Protein AF-A0A5C9F053-F1 (afdb_monomer)

Sequence (138 aa):
MVSTYKGTHKKNRFKDIPVEFKSQSMRLNYPGDYFFKENGIISIKSLYGRLKVPYKIGNRLKEYLNSDEWEIKSAVLAIRNNNVIFLNIVIKTEIKDTSFLNKNGLVGIDLGINFLAMITDTKESTAFYGGEKVKYLR

Solvent-accessible surface area (backbone atoms only — not comparable to full-atom values): 9035 Å² total; per-residue (Å²): 136,88,86,80,87,80,88,80,94,65,95,71,84,72,79,95,65,85,82,79,81,76,80,46,58,47,80,40,45,54,71,83,36,31,44,81,47,81,92,52,28,36,38,35,63,50,98,91,44,73,47,79,43,79,64,88,78,60,79,85,59,48,56,64,74,74,38,90,71,37,47,76,44,44,32,39,40,34,52,47,83,92,76,43,75,44,76,48,74,43,71,45,65,83,77,80,86,69,75,85,79,47,89,79,66,55,69,48,79,45,77,49,100,71,23,66,33,36,38,39,38,69,81,76,51,72,49,78,40,74,30,76,80,55,78,74,71,123

pLDDT: mean 78.81, std 16.55, range [31.91, 96.0]

Radius of gyration: 24.42 Å; Cα contacts (8 Å, |Δi|>4): 164; chains: 1; bounding box: 64×39×57 Å

Foldseek 3Di:
DDDDDDDDPDPDDDPPDDDDDDPQKDKAWPPVQWDDDPPQWIWGQDPVGTDTDHDDDDPVCVCLVPDPQKDWTMWMWGQDPPRDTDIGTDIDGDDPDDPPPPCFPDWDWDPDPQFNIWIQTPVRDIDTHGCVVVVPVD

Secondary structure (DSSP, 8-state):
----------SS------------EEEEETTTTEEEEGGGEEEEEETTEEEEEE----GGGTHHHH-TT-EEEEEEEEE-GGG-EEEEEEEE-PPP---TT-TT--EEEE--SSEEEEEEETTS-EEEEE-TTTTT--

Mean predicted aligned error: 13.64 Å

Structure (mmCIF, N/CA/C/O backbone):
data_AF-A0A5C9F053-F1
#
_entry.id   AF-A0A5C9F053-F1
#
loop_
_atom_site.group_PDB
_atom_site.id
_atom_site.type_symbol
_atom_site.label_atom_id
_atom_site.label_alt_id
_atom_site.label_comp_id
_atom_site.label_asym_id
_atom_site.label_entity_id
_atom_site.label_seq_id
_atom_site.pdbx_PDB_ins_code
_atom_site.Cartn_x
_atom_site.Cartn_y
_atom_site.Cartn_z
_atom_site.occupancy
_atom_site.B_iso_or_equiv
_atom_site.auth_seq_id
_atom_site.auth_comp_id
_atom_site.auth_asym_id
_atom_site.auth_atom_id
_atom_site.pdbx_PDB_model_num
ATOM 1 N N . MET A 1 1 ? -20.248 20.311 -0.110 1.00 34.19 1 MET A N 1
ATOM 2 C CA . MET A 1 1 ? -20.814 19.052 -0.643 1.00 34.19 1 MET A CA 1
ATOM 3 C C . MET A 1 1 ? -20.966 19.224 -2.140 1.00 34.19 1 MET A C 1
ATOM 5 O O . MET A 1 1 ? -21.646 20.155 -2.541 1.00 34.19 1 MET A O 1
ATOM 9 N N . VAL A 1 2 ? -20.296 18.407 -2.950 1.00 35.62 2 VAL A N 1
ATOM 10 C CA . VAL A 1 2 ? -20.454 18.435 -4.412 1.00 35.62 2 VAL A CA 1
ATOM 11 C C . VAL A 1 2 ? -21.317 17.234 -4.777 1.00 35.62 2 VAL A C 1
ATOM 13 O O . VAL A 1 2 ? -20.893 16.098 -4.583 1.00 35.62 2 VAL A O 1
ATOM 16 N N . SER A 1 3 ? -22.552 17.479 -5.207 1.00 31.91 3 SER A N 1
ATOM 17 C CA . SER A 1 3 ? -23.457 16.446 -5.706 1.00 31.91 3 SER A CA 1
ATOM 18 C C . SER A 1 3 ? -23.291 16.318 -7.219 1.00 31.91 3 SER A C 1
ATOM 20 O O . SER A 1 3 ? -23.298 17.304 -7.951 1.00 31.91 3 SER A O 1
ATOM 22 N N . THR A 1 4 ? -23.129 15.088 -7.699 1.00 39.53 4 THR A N 1
ATOM 23 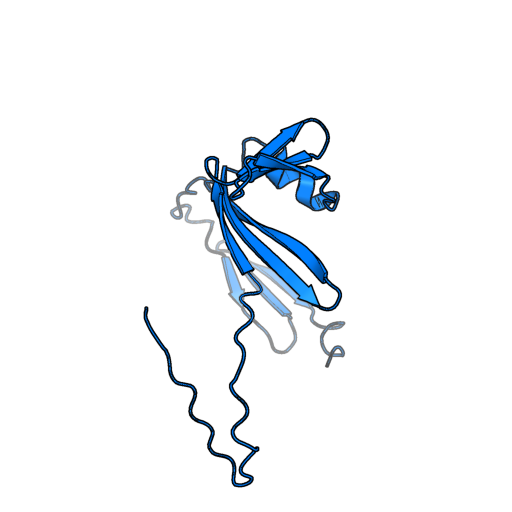C CA . THR A 1 4 ? -23.146 14.764 -9.129 1.00 39.53 4 THR A CA 1
ATOM 24 C C . THR A 1 4 ? -24.419 13.974 -9.406 1.00 39.53 4 THR A C 1
ATOM 26 O O . THR A 1 4 ? -24.687 12.971 -8.746 1.00 39.53 4 THR A O 1
ATOM 29 N N . TYR A 1 5 ? -25.234 14.446 -10.346 1.00 40.19 5 TYR A N 1
ATOM 30 C CA . TYR A 1 5 ? -26.490 13.810 -10.736 1.00 40.19 5 TYR A CA 1
ATOM 31 C C . TYR A 1 5 ? -26.226 12.628 -11.679 1.00 40.19 5 TYR A C 1
ATOM 33 O O . TYR A 1 5 ? -25.376 12.700 -12.565 1.00 40.19 5 TYR A O 1
ATOM 41 N N . LYS A 1 6 ? -26.975 11.534 -11.514 1.00 41.47 6 LYS A N 1
ATOM 42 C CA . LYS A 1 6 ? -26.999 10.411 -12.459 1.00 41.47 6 LYS A CA 1
ATOM 43 C C . LYS A 1 6 ? -28.375 10.394 -13.118 1.00 41.47 6 LYS A C 1
ATOM 45 O O . LYS A 1 6 ? -29.365 10.113 -12.453 1.00 41.47 6 LYS A O 1
ATOM 50 N N . GLY A 1 7 ? -28.446 10.749 -14.399 1.00 48.69 7 GLY A N 1
ATOM 51 C CA . GLY A 1 7 ? -29.697 10.726 -15.158 1.00 48.69 7 GLY A CA 1
ATOM 52 C C . GLY A 1 7 ? -30.150 9.292 -15.440 1.00 48.69 7 GLY A C 1
ATOM 53 O O . GLY A 1 7 ? -29.382 8.485 -15.963 1.00 48.69 7 GLY A O 1
ATOM 54 N N . THR A 1 8 ? -31.396 8.965 -15.105 1.00 50.94 8 THR A N 1
ATOM 55 C CA . THR A 1 8 ? -32.028 7.669 -15.388 1.00 50.94 8 THR A CA 1
ATOM 56 C C . THR A 1 8 ? -33.082 7.821 -16.485 1.00 50.94 8 THR A C 1
ATOM 58 O O . THR A 1 8 ? -34.244 8.101 -16.216 1.00 50.94 8 THR A O 1
ATOM 61 N N . HIS A 1 9 ? -32.709 7.574 -17.743 1.00 49.41 9 HIS A N 1
ATOM 62 C CA . HIS A 1 9 ? -33.688 7.340 -18.810 1.00 49.41 9 HIS A CA 1
ATOM 63 C C . HIS A 1 9 ? -34.119 5.864 -18.809 1.00 49.41 9 HIS A C 1
ATOM 65 O O . HIS A 1 9 ? -33.502 5.041 -19.482 1.00 49.41 9 HIS A O 1
ATOM 71 N N . LYS A 1 10 ? -35.181 5.507 -18.067 1.00 50.22 10 LYS A N 1
ATOM 72 C CA . LYS A 1 10 ? -35.922 4.240 -18.259 1.00 50.22 10 LYS A CA 1
ATOM 73 C C . LYS A 1 10 ? -37.426 4.420 -18.009 1.00 50.22 10 LYS A C 1
ATOM 75 O O . LYS A 1 10 ? -37.829 5.100 -17.076 1.00 50.22 10 LYS A O 1
ATOM 80 N N . LYS A 1 11 ? -38.244 3.774 -18.854 1.00 47.97 11 LYS A N 1
ATOM 81 C CA . LYS A 1 11 ? -39.715 3.906 -18.952 1.00 47.97 11 LYS A CA 1
ATOM 82 C C . LYS A 1 11 ? -40.532 3.281 -17.803 1.00 47.97 11 LYS A C 1
ATOM 84 O O . LYS A 1 11 ? -41.736 3.494 -17.765 1.00 47.97 11 LYS A O 1
ATOM 89 N N . ASN A 1 12 ? -39.914 2.568 -16.860 1.00 54.88 12 ASN A N 1
ATOM 90 C CA . ASN A 1 12 ? -40.613 1.984 -15.710 1.00 54.88 12 ASN A CA 1
ATOM 91 C C . ASN A 1 12 ? -40.248 2.756 -14.440 1.00 54.88 12 ASN A C 1
ATOM 93 O O . ASN A 1 12 ? -39.113 2.672 -13.970 1.00 54.88 12 ASN A O 1
ATOM 97 N N . ARG A 1 13 ? -41.208 3.525 -13.911 1.00 51.50 13 ARG A N 1
ATOM 98 C CA . ARG A 1 13 ? -41.074 4.251 -12.642 1.00 51.50 13 ARG A CA 1
ATOM 99 C C . ARG A 1 13 ? -40.922 3.233 -11.509 1.00 51.50 13 ARG A C 1
ATOM 101 O O . ARG A 1 13 ? -41.885 2.567 -11.139 1.00 51.50 13 ARG A O 1
ATOM 108 N N . PHE A 1 14 ? -39.707 3.085 -10.985 1.00 59.09 14 PHE A N 1
ATOM 109 C CA . PHE A 1 14 ? -39.512 2.471 -9.672 1.00 59.09 14 PHE A CA 1
ATOM 110 C C . PHE A 1 14 ? -40.236 3.340 -8.631 1.00 59.09 14 PHE A C 1
ATOM 112 O O . PHE A 1 14 ? -40.271 4.558 -8.787 1.00 59.09 14 PHE A O 1
ATOM 119 N N . LYS A 1 15 ? -40.836 2.723 -7.600 1.00 62.53 15 LYS A N 1
ATOM 120 C CA . LYS A 1 15 ? -41.373 3.453 -6.436 1.00 62.53 15 LYS A CA 1
ATOM 121 C C . LYS A 1 15 ? -40.306 4.425 -5.919 1.00 62.53 15 LYS A C 1
ATOM 123 O O . LYS A 1 15 ? -39.132 4.055 -5.907 1.00 62.53 15 LYS A O 1
ATOM 128 N N . ASP A 1 16 ? -40.728 5.607 -5.471 1.00 67.31 16 ASP A N 1
ATOM 129 C CA . ASP A 1 16 ? -39.871 6.635 -4.867 1.00 67.31 16 ASP A CA 1
ATOM 130 C C . ASP A 1 16 ? -39.314 6.147 -3.520 1.00 67.31 16 ASP A C 1
ATOM 132 O O . ASP A 1 16 ? -39.755 6.537 -2.441 1.00 67.31 16 ASP A O 1
ATOM 136 N N . ILE A 1 17 ? -38.375 5.208 -3.581 1.00 70.31 17 ILE A N 1
ATOM 137 C CA . ILE A 1 17 ? -37.636 4.710 -2.431 1.00 70.31 17 ILE A CA 1
ATOM 138 C C . ILE A 1 17 ? -36.383 5.585 -2.333 1.00 70.31 17 ILE A C 1
ATOM 140 O O . ILE A 1 17 ? -35.636 5.670 -3.316 1.00 70.31 17 ILE A O 1
ATOM 144 N N . PRO A 1 18 ? -36.128 6.245 -1.191 1.00 69.00 18 PRO A N 1
ATOM 145 C CA . PRO A 1 18 ? -34.907 7.013 -1.012 1.00 69.00 18 PRO A CA 1
ATOM 146 C C . PRO A 1 18 ? -33.688 6.109 -1.220 1.00 69.00 18 PRO A C 1
ATOM 148 O O . PRO A 1 18 ? -33.572 5.033 -0.633 1.00 69.00 18 PRO A O 1
ATOM 151 N N . VAL A 1 19 ? -32.775 6.543 -2.087 1.00 65.19 19 VAL A N 1
ATOM 152 C CA . VAL A 1 19 ? -31.509 5.845 -2.317 1.00 65.19 19 VAL A CA 1
ATOM 153 C C . VAL A 1 19 ? -30.605 6.099 -1.115 1.00 65.19 19 VAL A C 1
ATOM 155 O O . VAL A 1 19 ? -30.070 7.194 -0.952 1.00 65.19 19 VAL A O 1
ATOM 158 N N . GLU A 1 20 ? -30.419 5.087 -0.269 1.00 62.09 20 GLU A N 1
ATOM 159 C CA . GLU A 1 20 ? -29.431 5.145 0.805 1.00 62.09 20 GLU A CA 1
ATOM 160 C C . GLU A 1 20 ? -28.020 4.946 0.246 1.00 62.09 20 GLU A C 1
ATOM 162 O O . GLU A 1 20 ? -27.621 3.851 -0.162 1.00 62.09 20 GLU A O 1
ATOM 167 N N . PHE A 1 21 ? -27.223 6.010 0.269 1.00 58.19 21 PHE A N 1
ATOM 168 C CA . PHE A 1 21 ? -25.797 5.919 -0.008 1.00 58.19 21 PHE A CA 1
ATOM 169 C C . PHE A 1 21 ? -25.061 5.448 1.246 1.00 58.19 21 PHE A C 1
ATOM 171 O O . PHE A 1 21 ? -24.721 6.238 2.126 1.00 58.19 21 PHE A O 1
ATOM 178 N N . LYS A 1 22 ? -24.766 4.149 1.326 1.00 63.59 22 LYS A N 1
ATOM 179 C CA . LYS A 1 22 ? -23.807 3.640 2.311 1.00 63.59 22 LYS A CA 1
ATOM 180 C C . LYS A 1 22 ? -22.403 4.011 1.847 1.00 63.59 22 LYS A C 1
ATOM 182 O O . LYS A 1 22 ? -21.914 3.457 0.864 1.00 63.59 22 LYS A O 1
ATOM 187 N N . SER A 1 23 ? -21.746 4.936 2.547 1.00 66.75 23 SER A N 1
ATOM 188 C CA . SER A 1 23 ? -20.319 5.185 2.326 1.00 66.75 23 SER A CA 1
ATOM 189 C C . SER A 1 23 ? -19.535 3.959 2.786 1.00 66.75 23 SER A C 1
ATOM 191 O O . SER A 1 23 ? -19.212 3.807 3.959 1.00 66.75 23 SER A O 1
ATOM 193 N N . GLN A 1 24 ? -19.257 3.054 1.853 1.00 81.88 24 GLN A N 1
ATOM 194 C CA . GLN A 1 24 ? -18.517 1.820 2.112 1.00 81.88 24 GLN A CA 1
ATOM 195 C C . GLN A 1 24 ? -17.003 2.042 2.184 1.00 81.88 24 GLN A C 1
ATOM 197 O O . GLN A 1 24 ? -16.254 1.081 2.339 1.00 81.88 24 GLN A O 1
ATOM 202 N N . SER A 1 25 ? -16.532 3.286 2.064 1.00 89.88 25 SER A N 1
ATOM 203 C CA . SER A 1 25 ? -15.107 3.592 2.090 1.00 89.88 25 SER A CA 1
ATOM 204 C C . SER A 1 25 ? -14.764 4.858 2.859 1.00 89.88 25 SER A C 1
ATOM 206 O O . SER A 1 25 ? -15.541 5.811 2.877 1.00 89.88 25 SER A O 1
ATOM 208 N N 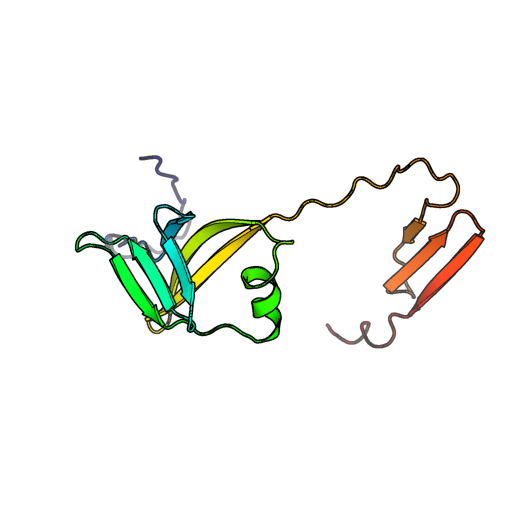. MET A 1 26 ? -13.561 4.884 3.424 1.00 91.62 26 MET A N 1
ATOM 209 C CA . MET A 1 26 ? -12.980 6.023 4.126 1.00 91.62 26 MET A CA 1
ATOM 210 C C . MET A 1 26 ? -11.520 6.201 3.702 1.00 91.62 26 MET A C 1
ATOM 212 O O . MET A 1 26 ? -10.768 5.230 3.625 1.00 91.62 26 MET A O 1
ATOM 216 N N . ARG A 1 27 ? -11.112 7.445 3.433 1.00 93.75 27 ARG A N 1
ATOM 217 C CA . ARG A 1 27 ? -9.707 7.794 3.184 1.00 93.75 27 ARG A CA 1
ATOM 218 C C . ARG A 1 27 ? -8.982 8.024 4.505 1.00 93.75 27 ARG A C 1
ATOM 220 O O . ARG A 1 27 ? -9.531 8.652 5.404 1.00 93.75 27 ARG A O 1
ATOM 227 N N . LEU A 1 28 ? -7.756 7.528 4.588 1.00 95.31 28 LEU A N 1
ATOM 228 C CA . LEU A 1 28 ? -6.871 7.627 5.741 1.00 95.31 28 LEU A CA 1
ATOM 229 C C . LEU A 1 28 ? -5.525 8.184 5.278 1.00 95.31 28 LEU A C 1
ATOM 231 O O . LEU A 1 28 ? -4.993 7.750 4.255 1.00 95.31 28 LEU A O 1
ATOM 235 N N . ASN A 1 29 ? -4.957 9.123 6.026 1.00 95.75 29 ASN A N 1
ATOM 236 C CA . ASN A 1 29 ? -3.639 9.678 5.736 1.00 95.75 29 ASN A CA 1
ATOM 237 C C . ASN A 1 29 ? -2.576 9.062 6.652 1.00 95.75 29 ASN A C 1
ATOM 239 O O . ASN A 1 29 ? -2.792 8.903 7.855 1.00 95.75 29 ASN A O 1
ATOM 243 N N . TYR A 1 30 ? -1.411 8.743 6.095 1.00 94.88 30 TYR A N 1
ATOM 244 C CA . TYR A 1 30 ? -0.252 8.292 6.863 1.00 94.88 30 TYR A CA 1
ATOM 245 C C . TYR A 1 30 ? 0.619 9.487 7.282 1.00 94.88 30 TYR A C 1
ATOM 247 O O . TYR A 1 30 ? 0.711 10.449 6.517 1.00 94.88 30 TYR A O 1
ATOM 255 N N . PRO A 1 31 ? 1.265 9.470 8.464 1.00 93.75 31 PRO A N 1
ATOM 256 C CA . PRO A 1 31 ? 1.104 8.512 9.568 1.00 93.75 31 PRO A CA 1
ATOM 257 C C . PRO A 1 31 ? -0.014 8.910 10.562 1.00 93.75 31 PRO A C 1
ATOM 259 O O . PRO A 1 31 ? -0.191 8.292 11.614 1.00 93.75 31 PRO A O 1
ATOM 262 N N . GLY A 1 32 ? -0.744 9.997 10.284 1.00 93.56 32 GLY A N 1
ATOM 263 C CA . GLY A 1 32 ? -1.656 10.623 11.245 1.00 93.56 32 GLY A CA 1
ATOM 264 C C . GLY A 1 32 ? -2.897 9.791 11.578 1.00 93.56 32 GLY A C 1
ATOM 265 O O . GLY A 1 32 ? -3.249 9.645 12.758 1.00 93.56 32 GLY A O 1
ATOM 266 N N . ASP A 1 33 ? -3.555 9.254 10.553 1.00 95.88 33 ASP A N 1
ATOM 267 C CA . ASP A 1 33 ? -4.801 8.494 10.679 1.00 95.88 33 ASP A CA 1
ATOM 268 C C . ASP A 1 33 ? -4.550 6.996 10.775 1.00 95.88 33 ASP A C 1
ATOM 270 O O . ASP A 1 33 ? -5.343 6.287 11.391 1.00 95.88 33 ASP A O 1
ATOM 274 N N . TYR A 1 34 ? -3.444 6.508 10.217 1.00 96.00 34 TYR A N 1
ATOM 275 C CA . TYR A 1 34 ? -3.042 5.120 10.371 1.00 96.00 34 TYR A CA 1
ATOM 276 C C . TYR A 1 34 ? -1.528 4.947 10.313 1.00 96.00 34 TYR A C 1
ATOM 278 O O . TYR A 1 34 ? -0.833 5.746 9.690 1.00 96.00 34 TYR A O 1
ATOM 286 N N . PHE A 1 35 ? -1.036 3.885 10.946 1.00 94.69 35 PHE A N 1
ATOM 287 C CA . PHE A 1 35 ? 0.346 3.432 10.812 1.00 94.69 35 PHE A CA 1
ATOM 288 C C . PHE A 1 35 ? 0.480 1.942 11.137 1.00 94.69 35 PHE A C 1
ATOM 290 O O . PHE A 1 35 ? -0.325 1.377 11.888 1.00 94.69 35 PHE A O 1
ATOM 297 N N . PHE A 1 36 ? 1.506 1.310 10.573 1.00 92.75 36 PHE A N 1
ATOM 298 C CA . PHE A 1 36 ? 1.839 -0.085 10.843 1.00 92.75 36 PHE A CA 1
ATOM 299 C C . PHE A 1 36 ? 2.658 -0.201 12.124 1.00 92.75 36 PHE A C 1
ATOM 301 O O . PHE A 1 36 ? 3.495 0.645 12.429 1.00 92.75 36 PHE A O 1
ATOM 308 N N . LYS A 1 37 ? 2.386 -1.253 12.888 1.00 91.44 37 LYS A N 1
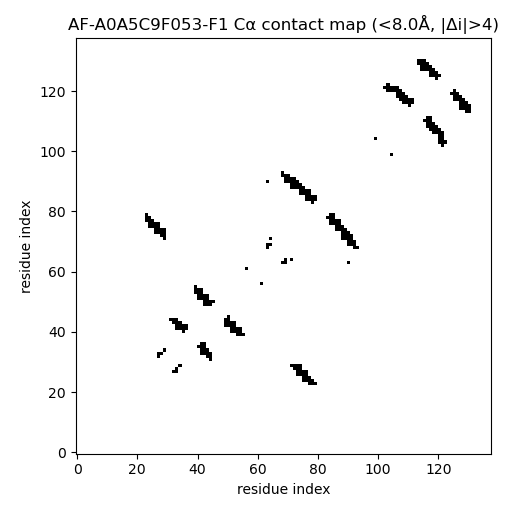ATOM 309 C CA . LYS A 1 37 ? 3.171 -1.661 14.046 1.00 91.44 37 LYS A CA 1
ATOM 310 C C . LYS A 1 37 ? 3.847 -2.988 13.754 1.00 91.44 37 LYS A C 1
ATOM 312 O O . LYS A 1 37 ? 3.429 -3.741 12.872 1.00 91.44 37 LYS A O 1
ATOM 317 N N . GLU A 1 38 ? 4.838 -3.292 14.576 1.00 83.19 38 GLU A N 1
ATOM 318 C CA . GLU A 1 38 ? 5.407 -4.628 14.667 1.00 83.19 38 GLU A CA 1
ATOM 319 C C . GLU A 1 38 ? 4.311 -5.679 14.928 1.00 83.19 38 GLU A C 1
ATOM 321 O O . GLU A 1 38 ? 3.228 -5.378 15.448 1.00 83.19 38 GLU A O 1
ATOM 326 N N . ASN A 1 39 ? 4.596 -6.928 14.554 1.00 85.88 39 ASN A N 1
ATOM 327 C CA . ASN A 1 39 ? 3.723 -8.092 14.757 1.00 85.88 39 ASN A CA 1
ATOM 328 C C . ASN A 1 39 ? 2.411 -8.092 13.949 1.00 85.88 39 ASN A C 1
ATOM 330 O O . ASN A 1 39 ? 1.430 -8.712 14.356 1.00 85.88 39 ASN A O 1
ATOM 334 N N . GLY A 1 40 ? 2.372 -7.424 12.791 1.00 90.31 40 GLY A N 1
ATOM 335 C CA . GLY A 1 40 ? 1.218 -7.507 11.883 1.00 90.31 40 GLY A CA 1
ATOM 336 C C . GLY A 1 40 ? -0.028 -6.788 12.407 1.00 90.31 40 GLY A C 1
ATOM 337 O O . GLY A 1 40 ? -1.159 -7.183 12.113 1.00 90.31 40 GLY A O 1
ATOM 338 N N . ILE A 1 41 ? 0.174 -5.729 13.194 1.00 95.12 41 ILE A N 1
ATOM 339 C CA . ILE A 1 41 ? -0.897 -4.885 13.724 1.00 95.12 41 ILE A CA 1
ATOM 340 C C . ILE A 1 41 ? -0.908 -3.559 12.969 1.00 95.12 41 ILE A C 1
ATOM 342 O O . ILE A 1 41 ? 0.128 -2.930 12.770 1.00 95.12 41 ILE A O 1
ATOM 346 N N . ILE A 1 42 ? -2.098 -3.094 12.600 1.00 94.94 42 ILE A N 1
ATOM 347 C CA . ILE A 1 42 ? -2.315 -1.732 12.124 1.00 94.94 42 ILE A CA 1
ATOM 348 C C . ILE A 1 42 ? -3.003 -0.905 13.207 1.00 94.94 42 ILE A C 1
ATOM 350 O O . ILE A 1 42 ? -3.950 -1.354 13.857 1.00 94.94 42 ILE A O 1
ATOM 354 N N . SER A 1 43 ? -2.515 0.314 13.419 1.00 95.81 43 SER A N 1
ATOM 355 C CA . SER A 1 43 ? -3.168 1.291 14.280 1.00 95.81 43 SER A CA 1
ATOM 356 C C . SER A 1 43 ? -3.957 2.269 13.422 1.00 95.81 43 SER A C 1
ATOM 358 O O . SER A 1 43 ? -3.369 2.895 12.550 1.00 95.81 43 SER A O 1
ATOM 360 N N . ILE A 1 44 ? -5.258 2.419 13.674 1.00 95.81 44 ILE A N 1
ATOM 361 C CA . ILE A 1 44 ? -6.150 3.311 12.916 1.00 95.81 44 ILE A CA 1
ATOM 362 C C . ILE A 1 44 ? -6.844 4.264 13.885 1.00 95.81 44 ILE A C 1
ATOM 364 O O . ILE A 1 44 ? -7.332 3.847 14.935 1.00 95.81 44 ILE A O 1
ATOM 368 N N . LYS A 1 45 ? -6.887 5.552 13.559 1.00 94.62 45 LYS A N 1
ATOM 369 C CA . LYS A 1 45 ? -7.599 6.564 14.337 1.00 94.62 45 LYS A CA 1
ATOM 370 C C . LYS A 1 45 ? -9.111 6.377 14.177 1.00 94.62 45 LYS A C 1
ATOM 372 O O . LYS A 1 45 ? -9.614 6.224 13.070 1.00 94.62 45 LYS A O 1
ATOM 377 N N . SER A 1 46 ? -9.828 6.410 15.293 1.00 90.62 46 SER A N 1
ATOM 378 C CA . SER A 1 46 ? -11.290 6.394 15.354 1.00 90.62 46 SER A CA 1
ATOM 379 C C . SER A 1 46 ? -11.791 7.469 16.321 1.00 90.62 46 SER A C 1
ATOM 381 O O . SER A 1 46 ? -11.001 8.070 17.052 1.00 90.62 46 SER A O 1
ATOM 383 N N . LEU A 1 47 ? -13.110 7.678 16.359 1.00 91.19 47 LEU A N 1
ATOM 384 C CA . LEU A 1 47 ? -13.764 8.598 17.298 1.00 91.19 47 LEU A CA 1
ATOM 385 C C . LEU A 1 47 ? -13.512 8.233 18.771 1.00 91.19 47 LEU A C 1
ATOM 387 O O . LEU A 1 47 ? -13.508 9.110 19.624 1.00 91.19 47 LEU A O 1
ATOM 391 N N . TYR A 1 48 ? -13.248 6.956 19.060 1.00 92.12 48 TYR A N 1
ATOM 392 C CA . TYR A 1 48 ? -13.014 6.438 20.412 1.00 92.12 48 TYR A CA 1
ATOM 393 C C . TYR A 1 48 ? -11.523 6.223 20.717 1.00 92.12 48 TYR A C 1
ATOM 395 O O . TYR A 1 48 ? -11.160 5.444 21.595 1.00 92.12 48 TYR A O 1
ATOM 403 N N . GLY A 1 49 ? -10.636 6.878 19.964 1.00 93.19 49 GLY A N 1
ATOM 404 C CA . GLY A 1 49 ? -9.189 6.690 20.055 1.00 93.19 49 GLY A CA 1
ATOM 405 C C . GLY A 1 49 ? -8.642 5.757 18.974 1.00 93.19 49 GLY A C 1
ATOM 406 O O . GLY A 1 49 ? -9.269 5.533 17.937 1.00 93.19 49 GLY A O 1
ATOM 407 N N . ARG A 1 50 ? -7.421 5.245 19.161 1.00 94.81 50 ARG A N 1
ATOM 408 C CA . ARG A 1 50 ? -6.751 4.410 18.150 1.00 94.81 50 ARG A CA 1
ATOM 409 C C . ARG A 1 50 ? -7.127 2.936 18.295 1.00 94.81 50 ARG A C 1
ATOM 411 O O . ARG A 1 50 ? -6.765 2.295 19.278 1.00 94.81 50 ARG A O 1
ATOM 418 N N . LEU A 1 51 ? -7.764 2.390 17.265 1.00 94.56 51 LEU A N 1
ATOM 419 C CA . LEU A 1 51 ? -8.007 0.959 17.105 1.00 94.56 51 LEU A CA 1
ATOM 420 C C . LEU A 1 51 ? -6.693 0.258 16.744 1.00 94.56 51 LEU A C 1
ATOM 422 O O . LEU A 1 51 ? -5.935 0.759 15.913 1.00 94.56 51 LEU A O 1
ATOM 426 N N . LYS A 1 52 ? -6.423 -0.896 17.359 1.00 95.44 52 LYS A N 1
ATOM 427 C CA . LYS A 1 52 ? -5.312 -1.790 17.002 1.00 95.44 52 LYS A CA 1
ATOM 428 C C . LYS A 1 52 ? -5.915 -3.051 16.399 1.00 95.44 52 LYS A C 1
ATOM 430 O O . LYS A 1 52 ? -6.597 -3.786 17.106 1.00 95.44 52 LYS A O 1
ATOM 435 N N . VAL A 1 53 ? -5.696 -3.273 15.111 1.00 93.75 53 VAL A N 1
ATOM 436 C CA . VAL A 1 53 ? -6.352 -4.353 14.368 1.00 93.75 53 VAL A CA 1
ATOM 437 C C . VAL A 1 53 ? -5.285 -5.251 13.745 1.00 93.75 53 VAL A C 1
ATOM 439 O O . VAL A 1 53 ? -4.367 -4.730 13.112 1.00 93.75 53 VAL A O 1
ATOM 442 N N . PRO A 1 54 ? -5.353 -6.580 13.916 1.00 95.19 54 PRO A N 1
ATOM 443 C CA . PRO A 1 54 ? -4.487 -7.488 13.177 1.00 95.19 54 PRO A CA 1
ATOM 444 C C . PRO A 1 54 ? -4.879 -7.480 11.696 1.00 95.19 54 PRO A C 1
ATOM 446 O O . PRO A 1 54 ? -6.066 -7.509 11.363 1.00 95.19 54 PRO A O 1
ATOM 449 N N . TYR A 1 55 ? -3.897 -7.461 10.800 1.00 93.38 55 TYR A N 1
ATOM 450 C CA . TYR A 1 55 ? -4.145 -7.527 9.360 1.00 93.38 55 TYR A CA 1
ATOM 451 C C . TYR A 1 55 ? -3.513 -8.773 8.741 1.00 93.38 55 TYR A C 1
ATOM 453 O O . TYR A 1 55 ? -2.557 -9.348 9.256 1.00 93.38 55 TYR A O 1
ATOM 461 N N . LYS A 1 56 ? -4.068 -9.195 7.603 1.00 93.50 56 LYS A N 1
ATOM 462 C CA . LYS A 1 56 ? -3.493 -10.247 6.762 1.00 93.50 56 LYS A CA 1
ATOM 463 C C . LYS A 1 56 ? -2.940 -9.605 5.500 1.00 93.50 56 LYS A C 1
ATOM 465 O O . LYS A 1 56 ? -3.622 -8.802 4.870 1.00 93.50 56 LYS A O 1
ATOM 470 N N . ILE A 1 57 ? -1.724 -9.984 5.127 1.00 92.06 57 ILE A N 1
ATOM 471 C CA . ILE A 1 57 ? -1.063 -9.527 3.906 1.00 92.06 57 ILE A CA 1
ATOM 472 C C . ILE A 1 57 ? -0.480 -10.726 3.160 1.00 92.06 57 ILE A C 1
ATOM 474 O O . ILE A 1 57 ? 0.076 -11.642 3.769 1.00 92.06 57 ILE A O 1
ATOM 478 N N . GLY A 1 58 ? -0.635 -10.741 1.836 1.00 90.69 58 GLY A N 1
ATOM 479 C CA . GLY A 1 58 ? -0.028 -11.766 0.990 1.00 90.69 58 GLY A CA 1
ATOM 480 C C . GLY A 1 58 ? 1.497 -11.659 1.009 1.00 90.69 58 GLY A C 1
ATOM 481 O O . GLY A 1 58 ? 2.036 -10.560 1.089 1.00 90.69 58 GLY A O 1
ATOM 482 N N . ASN A 1 59 ? 2.203 -12.788 0.900 1.00 89.12 59 ASN A N 1
ATOM 483 C CA . ASN A 1 59 ? 3.667 -12.817 1.022 1.00 89.12 59 ASN A CA 1
ATOM 484 C C . ASN A 1 59 ? 4.383 -11.866 0.051 1.00 89.12 59 ASN A C 1
ATOM 486 O O . ASN A 1 59 ? 5.323 -11.200 0.462 1.00 89.12 59 ASN A O 1
ATOM 490 N N . ARG A 1 60 ? 3.893 -11.745 -1.189 1.00 88.19 60 ARG A N 1
ATOM 491 C CA . ARG A 1 60 ? 4.457 -10.836 -2.202 1.00 88.19 60 ARG A CA 1
ATOM 492 C C . ARG A 1 60 ? 4.288 -9.357 -1.866 1.00 88.19 60 ARG A C 1
ATOM 494 O O . ARG A 1 60 ? 5.065 -8.549 -2.324 1.00 88.19 60 ARG A O 1
ATOM 501 N N . LEU A 1 61 ? 3.283 -8.995 -1.070 1.00 90.06 61 LEU A N 1
ATOM 502 C CA . LEU A 1 61 ? 3.018 -7.594 -0.740 1.00 90.06 61 LEU A CA 1
ATOM 503 C C . LEU A 1 61 ? 3.810 -7.113 0.483 1.00 90.06 61 LEU A C 1
ATOM 505 O O . LEU A 1 61 ? 3.821 -5.920 0.766 1.00 90.06 61 LEU A O 1
ATOM 509 N N . LYS A 1 62 ? 4.454 -8.027 1.224 1.00 88.75 62 LYS A N 1
ATOM 510 C CA . LYS A 1 62 ? 5.235 -7.685 2.422 1.00 88.75 62 LYS A CA 1
ATOM 511 C C . LYS A 1 62 ? 6.442 -6.805 2.095 1.00 88.75 62 LYS A C 1
ATOM 513 O O . LYS A 1 62 ? 6.812 -5.981 2.922 1.00 88.75 62 LYS A O 1
ATOM 518 N N . GLU A 1 63 ? 7.019 -6.951 0.902 1.00 89.12 63 GLU A N 1
ATOM 519 C CA . GLU A 1 63 ? 8.171 -6.152 0.464 1.00 89.12 63 GLU A CA 1
ATOM 520 C C . GLU A 1 63 ? 7.866 -4.648 0.452 1.00 89.12 63 GLU A C 1
ATOM 522 O O . GLU A 1 63 ? 8.689 -3.858 0.896 1.00 89.12 63 GLU A O 1
ATOM 527 N N . TYR A 1 64 ? 6.641 -4.262 0.079 1.00 89.56 64 TYR A N 1
ATOM 528 C CA . TYR A 1 64 ? 6.220 -2.860 0.026 1.00 89.56 64 TYR A CA 1
ATOM 529 C C . TYR A 1 64 ? 6.051 -2.201 1.401 1.00 89.56 64 TYR A C 1
ATOM 531 O O . TYR A 1 64 ? 5.924 -0.983 1.472 1.00 89.56 64 TYR A O 1
ATOM 539 N N . LEU A 1 65 ? 5.982 -2.987 2.482 1.00 87.75 65 LEU A N 1
ATOM 540 C CA . LEU A 1 65 ? 5.863 -2.473 3.852 1.00 87.75 65 LEU A CA 1
ATOM 541 C C . LEU A 1 65 ? 7.161 -2.595 4.654 1.00 87.75 65 LEU A C 1
ATOM 543 O O . LEU A 1 65 ? 7.325 -1.877 5.634 1.00 87.75 65 LEU A O 1
ATOM 547 N N . ASN A 1 66 ? 8.040 -3.523 4.270 1.00 85.06 66 ASN A N 1
ATOM 548 C CA . ASN A 1 66 ? 9.241 -3.867 5.030 1.00 85.06 66 ASN A CA 1
ATOM 549 C C . ASN A 1 66 ? 10.534 -3.303 4.419 1.00 85.06 66 ASN A C 1
ATOM 551 O O . ASN A 1 66 ? 11.591 -3.470 5.018 1.00 85.06 66 ASN A O 1
ATOM 555 N N . SER A 1 67 ? 10.469 -2.717 3.222 1.00 85.38 67 SER A N 1
ATOM 556 C CA . SER A 1 67 ? 11.613 -2.112 2.539 1.00 85.38 67 SER A CA 1
ATOM 557 C C . SER A 1 67 ? 11.566 -0.590 2.652 1.00 85.38 67 SER A C 1
ATOM 559 O O . SER A 1 67 ? 10.501 0.009 2.504 1.00 85.38 67 SER A O 1
ATOM 561 N N . ASP A 1 68 ? 12.733 0.028 2.827 1.00 86.06 68 ASP A N 1
ATOM 562 C CA . ASP A 1 68 ? 12.899 1.487 2.834 1.00 86.06 68 ASP A CA 1
ATOM 563 C C . ASP A 1 68 ? 12.809 2.106 1.424 1.00 86.06 68 ASP A C 1
ATOM 565 O O . ASP A 1 68 ? 12.798 3.326 1.272 1.00 86.06 68 ASP A O 1
ATOM 569 N N . GLU A 1 69 ? 12.717 1.282 0.375 1.00 90.31 69 GLU A N 1
ATOM 570 C CA . GLU A 1 69 ? 12.551 1.737 -1.014 1.00 90.31 69 GLU A CA 1
ATOM 571 C C . GLU A 1 69 ? 11.165 2.344 -1.290 1.00 90.31 69 GLU A C 1
ATOM 573 O O . GLU A 1 69 ? 10.991 3.087 -2.263 1.00 90.31 69 GLU A O 1
ATOM 578 N N . TRP A 1 70 ? 10.169 2.007 -0.464 1.00 92.75 70 TRP A N 1
ATOM 579 C CA . TRP A 1 70 ? 8.773 2.382 -0.669 1.00 92.75 70 TRP A CA 1
ATOM 580 C C . TRP A 1 70 ? 8.291 3.332 0.425 1.00 92.75 70 TRP A C 1
ATOM 582 O O . TRP A 1 70 ? 8.221 3.002 1.604 1.00 92.75 70 TRP A O 1
ATOM 592 N N . GLU A 1 71 ? 7.868 4.519 0.015 1.00 93.06 71 GLU A N 1
ATOM 593 C CA . GLU A 1 71 ? 7.257 5.511 0.882 1.00 93.06 71 GLU A CA 1
ATOM 594 C C . GLU A 1 71 ? 5.737 5.300 0.955 1.00 93.06 71 GLU A C 1
ATOM 596 O O . GLU A 1 71 ? 5.016 5.412 -0.043 1.00 93.06 71 GLU A O 1
ATOM 601 N N . ILE A 1 72 ? 5.225 5.040 2.157 1.00 93.81 72 ILE A N 1
ATOM 602 C CA . ILE A 1 72 ? 3.788 4.879 2.413 1.00 93.81 72 ILE A CA 1
ATOM 603 C C . ILE A 1 72 ? 3.095 6.249 2.429 1.00 93.81 72 ILE A C 1
ATOM 605 O O . ILE A 1 72 ? 3.520 7.178 3.118 1.00 93.81 72 ILE A O 1
ATOM 609 N N . LYS A 1 73 ? 1.985 6.371 1.692 1.00 94.06 73 LYS A N 1
ATOM 610 C CA . LYS A 1 73 ? 1.181 7.598 1.576 1.00 94.06 73 LYS A CA 1
ATOM 611 C C . LYS A 1 73 ? -0.221 7.395 2.153 1.00 94.06 73 LYS A C 1
ATOM 613 O O . LYS A 1 73 ? -0.397 7.023 3.305 1.00 94.06 73 LYS A O 1
ATOM 618 N N . SER A 1 74 ? -1.270 7.695 1.404 1.00 95.69 74 SER A N 1
ATOM 619 C CA . SER A 1 74 ? -2.643 7.542 1.877 1.00 95.69 74 SER A CA 1
ATOM 620 C C . SER A 1 74 ? -3.126 6.099 1.747 1.00 95.69 74 SER A C 1
ATOM 622 O O . SER A 1 74 ? -2.512 5.265 1.086 1.00 95.69 74 SER A O 1
ATOM 624 N N . ALA A 1 75 ? -4.252 5.800 2.380 1.00 96.00 75 ALA A N 1
ATOM 625 C CA . ALA A 1 75 ? -4.955 4.550 2.188 1.00 96.00 75 ALA A CA 1
ATOM 626 C C . ALA A 1 75 ? -6.462 4.773 2.063 1.00 96.00 75 ALA A C 1
ATOM 628 O O . ALA A 1 75 ? -7.014 5.779 2.513 1.00 96.00 75 ALA A O 1
ATOM 629 N N . VAL A 1 76 ? -7.137 3.805 1.454 1.00 95.62 76 VAL A N 1
ATOM 630 C CA . VAL A 1 76 ? -8.595 3.729 1.398 1.00 95.62 76 VAL A CA 1
ATOM 631 C C . VAL A 1 76 ? -9.032 2.467 2.120 1.00 95.62 76 VAL A C 1
ATOM 633 O O . VAL A 1 76 ? -8.806 1.355 1.634 1.00 95.62 76 VAL A O 1
ATOM 636 N N . LEU A 1 77 ? -9.679 2.647 3.268 1.00 94.12 77 LEU A N 1
ATOM 637 C CA . LEU A 1 77 ? -10.410 1.589 3.946 1.00 94.12 77 LEU A CA 1
ATOM 638 C C . LEU A 1 77 ? -11.709 1.358 3.178 1.00 94.12 77 LEU A C 1
ATOM 640 O O . LEU A 1 77 ? -12.463 2.305 2.979 1.00 94.12 77 LEU A O 1
ATOM 644 N N . ALA A 1 78 ? -11.963 0.135 2.734 1.00 92.69 78 ALA A N 1
ATOM 645 C CA . ALA A 1 78 ? -13.138 -0.219 1.952 1.00 92.69 78 ALA A CA 1
ATOM 646 C C . ALA A 1 78 ? -13.791 -1.485 2.508 1.00 92.69 78 ALA A C 1
ATOM 648 O O . ALA A 1 78 ? -13.126 -2.497 2.723 1.00 92.69 78 ALA A O 1
ATOM 649 N N . ILE A 1 79 ? -15.102 -1.434 2.696 1.00 91.12 79 ILE A N 1
ATOM 650 C CA . ILE A 1 79 ? -15.933 -2.563 3.099 1.00 91.12 79 ILE A CA 1
ATOM 651 C C . ILE A 1 79 ? -16.572 -3.120 1.831 1.00 91.12 79 ILE A C 1
ATOM 653 O O . ILE A 1 79 ? -17.357 -2.441 1.170 1.00 91.12 79 ILE A O 1
ATOM 657 N N . ARG A 1 80 ? -16.214 -4.349 1.468 1.00 85.75 80 ARG A N 1
ATOM 658 C CA . ARG A 1 80 ? -16.827 -5.068 0.347 1.00 85.75 80 ARG A CA 1
ATOM 659 C C . ARG A 1 80 ? -18.005 -5.914 0.827 1.00 85.75 80 ARG A C 1
ATOM 661 O O . ARG A 1 80 ? -18.287 -6.011 2.022 1.00 85.75 80 ARG A O 1
ATOM 668 N N . ASN A 1 81 ? -18.685 -6.542 -0.130 1.00 81.56 81 ASN A N 1
ATOM 669 C CA . ASN A 1 81 ? -19.739 -7.516 0.139 1.00 81.56 81 ASN A CA 1
ATOM 670 C C . ASN A 1 81 ? -19.257 -8.566 1.153 1.00 81.56 81 ASN A C 1
ATOM 672 O O . ASN A 1 81 ? -18.076 -8.919 1.185 1.00 81.56 81 ASN A O 1
ATOM 676 N N . ASN A 1 82 ? -20.183 -9.051 1.978 1.00 85.00 82 ASN A N 1
ATOM 677 C CA . ASN A 1 82 ? -19.922 -9.982 3.081 1.00 85.00 82 ASN A 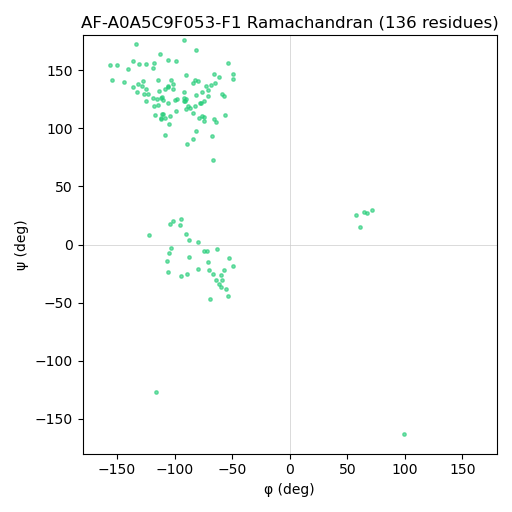CA 1
ATOM 678 C C . ASN A 1 82 ? -19.042 -9.397 4.204 1.00 85.00 82 ASN A C 1
ATOM 680 O O . ASN A 1 82 ? -18.344 -10.141 4.886 1.00 85.00 82 ASN A O 1
ATOM 684 N N . ASN A 1 83 ? -19.075 -8.073 4.405 1.00 84.06 83 ASN A N 1
ATOM 685 C CA . ASN A 1 83 ? -18.352 -7.362 5.469 1.00 84.06 83 ASN A CA 1
ATOM 686 C C . ASN A 1 83 ? -16.830 -7.584 5.457 1.00 84.06 83 ASN A C 1
ATOM 688 O O . ASN A 1 83 ? -16.164 -7.441 6.483 1.00 84.06 83 ASN A O 1
ATOM 692 N N . VAL A 1 84 ? -16.260 -7.914 4.295 1.00 89.38 84 VAL A N 1
ATOM 693 C CA . VAL A 1 84 ? -14.810 -8.053 4.155 1.00 89.38 84 VAL A CA 1
ATOM 694 C C . VAL A 1 84 ? -14.191 -6.665 4.055 1.00 89.38 84 VAL A C 1
ATOM 696 O O . VAL A 1 84 ? -14.524 -5.885 3.161 1.00 89.38 84 VAL A O 1
ATOM 699 N N . ILE A 1 85 ? -13.280 -6.363 4.976 1.00 92.12 85 ILE A N 1
ATOM 700 C CA . ILE A 1 85 ? -12.620 -5.063 5.075 1.00 92.12 85 ILE A CA 1
ATOM 701 C C . ILE A 1 85 ? -11.254 -5.141 4.399 1.00 92.12 85 ILE A C 1
ATOM 703 O O . ILE A 1 85 ? -10.419 -5.971 4.755 1.00 92.12 85 ILE A O 1
ATOM 707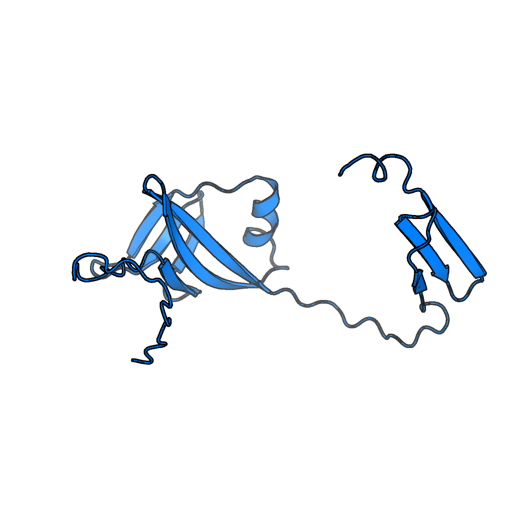 N N . PHE A 1 86 ? -11.021 -4.246 3.445 1.00 93.62 86 PHE A N 1
ATOM 708 C CA . PHE A 1 86 ? -9.743 -4.073 2.769 1.00 93.62 86 PHE A CA 1
ATOM 709 C C . PHE A 1 86 ? -9.164 -2.708 3.104 1.00 93.62 86 PHE A C 1
ATOM 711 O O . PHE A 1 86 ? -9.883 -1.711 3.140 1.00 93.62 86 PHE A O 1
ATOM 718 N N . LEU A 1 87 ? -7.849 -2.657 3.279 1.00 94.25 87 LEU A N 1
ATOM 719 C CA . LEU A 1 87 ? -7.106 -1.410 3.319 1.00 94.25 87 LEU A CA 1
ATOM 720 C C . LEU A 1 87 ? -6.227 -1.339 2.074 1.00 94.25 87 LEU A C 1
ATOM 722 O O . LEU A 1 87 ? -5.255 -2.079 1.953 1.00 94.25 87 LEU A O 1
ATOM 726 N N . ASN A 1 88 ? -6.591 -0.466 1.142 1.00 94.19 88 ASN A N 1
ATOM 727 C CA . ASN A 1 88 ? -5.817 -0.245 -0.075 1.00 94.19 88 ASN A CA 1
ATOM 728 C C . ASN A 1 88 ? -4.802 0.857 0.204 1.00 94.19 88 ASN A C 1
ATOM 730 O O . ASN A 1 88 ? -5.209 1.979 0.495 1.00 94.19 88 ASN A O 1
ATOM 734 N N . ILE A 1 89 ? -3.513 0.540 0.143 1.00 93.94 89 ILE A N 1
ATOM 735 C CA . ILE A 1 89 ? -2.425 1.446 0.522 1.00 93.94 89 ILE A CA 1
ATOM 736 C C . ILE A 1 89 ? -1.814 2.030 -0.748 1.00 93.94 89 ILE A C 1
ATOM 738 O O . ILE A 1 89 ? -1.537 1.300 -1.698 1.00 93.94 89 ILE A O 1
ATOM 742 N N . VAL A 1 90 ? -1.605 3.342 -0.759 1.00 94.62 90 VAL A N 1
ATOM 743 C CA . VAL A 1 90 ? -0.855 4.035 -1.803 1.00 94.62 90 VAL A CA 1
ATOM 744 C C . VAL A 1 90 ? 0.603 4.105 -1.368 1.00 94.62 90 VAL A C 1
ATOM 746 O O . VAL A 1 90 ? 0.904 4.592 -0.278 1.00 94.62 90 VAL A O 1
ATOM 749 N N . ILE A 1 91 ? 1.494 3.637 -2.235 1.00 94.19 91 ILE A N 1
ATOM 750 C CA . ILE A 1 91 ? 2.944 3.674 -2.043 1.00 94.19 91 ILE A CA 1
ATOM 751 C C . ILE A 1 91 ? 3.591 4.497 -3.153 1.00 94.19 91 ILE A C 1
ATOM 753 O O . ILE A 1 91 ? 3.061 4.586 -4.264 1.00 94.19 91 ILE A O 1
ATOM 757 N N . LYS A 1 92 ? 4.731 5.105 -2.849 1.00 93.50 92 LYS A N 1
ATOM 758 C CA . LYS A 1 92 ? 5.560 5.858 -3.789 1.00 93.50 92 LYS A CA 1
ATOM 759 C C . LYS A 1 92 ? 6.982 5.314 -3.716 1.00 93.50 92 LYS A C 1
ATOM 761 O O . LYS A 1 92 ? 7.466 5.039 -2.631 1.00 93.50 92 LYS A O 1
ATOM 766 N N . THR A 1 93 ? 7.662 5.209 -4.846 1.00 93.12 93 THR A N 1
ATOM 767 C CA . THR A 1 93 ? 9.116 5.022 -4.882 1.00 93.12 93 THR A CA 1
ATOM 768 C C . THR A 1 93 ? 9.715 6.030 -5.852 1.00 93.12 93 THR A 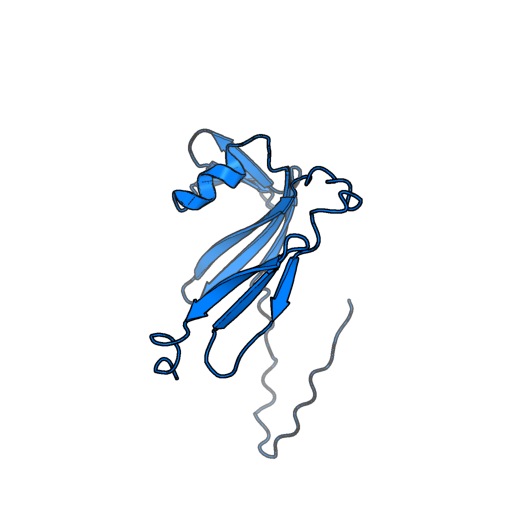C 1
ATOM 770 O O . THR A 1 93 ? 9.014 6.536 -6.736 1.00 93.12 93 THR A O 1
ATOM 773 N N . GLU A 1 94 ? 10.984 6.364 -5.660 1.00 89.88 94 GLU A N 1
ATOM 774 C CA . GLU A 1 94 ? 11.722 7.195 -6.601 1.00 89.88 94 GLU A CA 1
ATOM 775 C C . GLU A 1 94 ? 12.432 6.300 -7.605 1.00 89.88 94 GLU A C 1
ATOM 777 O O . GLU A 1 94 ? 13.215 5.420 -7.256 1.00 89.88 94 GLU A O 1
ATOM 782 N N . ILE A 1 95 ? 12.148 6.534 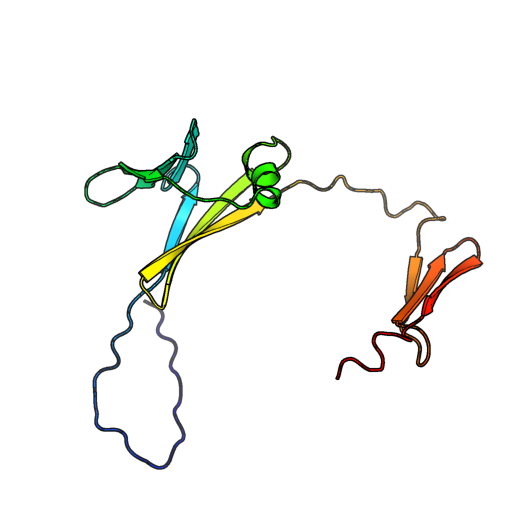-8.880 1.00 85.81 95 ILE A N 1
ATOM 783 C CA . ILE A 1 95 ? 12.856 5.875 -9.966 1.00 85.81 95 ILE A CA 1
ATOM 784 C C . ILE A 1 95 ? 14.035 6.775 -10.308 1.00 85.81 95 ILE A C 1
ATOM 786 O O . ILE A 1 95 ? 13.851 7.964 -10.569 1.00 85.81 95 ILE A O 1
ATOM 790 N N . LYS A 1 96 ? 15.250 6.217 -10.279 1.00 81.25 96 LYS A N 1
ATOM 791 C CA . LYS A 1 96 ? 16.447 6.949 -10.698 1.00 81.25 96 LYS A CA 1
ATOM 792 C C . LYS A 1 96 ? 16.269 7.394 -12.142 1.00 81.25 96 LYS A C 1
ATOM 794 O O . LYS A 1 96 ? 15.955 6.574 -13.002 1.00 81.25 96 LYS A O 1
ATOM 799 N N . ASP A 1 97 ? 16.500 8.677 -12.384 1.00 74.31 97 ASP A N 1
ATOM 800 C CA . ASP A 1 97 ? 16.439 9.235 -13.723 1.00 74.31 97 ASP A CA 1
ATOM 801 C C . ASP A 1 97 ? 17.576 8.629 -14.556 1.00 74.31 97 ASP A C 1
ATOM 803 O O . ASP A 1 97 ? 18.763 8.866 -14.312 1.00 74.31 97 ASP A O 1
ATOM 807 N N . THR A 1 98 ? 17.227 7.747 -15.486 1.00 68.12 98 THR A N 1
ATOM 808 C CA . THR A 1 98 ? 18.183 7.221 -16.454 1.00 68.12 98 THR A CA 1
ATOM 809 C C . THR A 1 98 ? 18.293 8.250 -17.560 1.00 68.12 98 THR A C 1
ATOM 811 O O . THR A 1 98 ? 17.292 8.516 -18.221 1.00 68.12 98 THR A O 1
ATOM 814 N N . SER A 1 99 ? 19.481 8.822 -17.792 1.00 63.91 99 SER A N 1
ATOM 815 C CA . SER A 1 99 ? 19.642 9.769 -18.894 1.00 63.91 99 SER A CA 1
ATOM 816 C C . SER A 1 99 ? 19.216 9.092 -20.203 1.00 63.91 99 SER A C 1
ATOM 818 O O . SER A 1 99 ? 19.846 8.159 -20.701 1.00 63.91 99 SER A O 1
ATOM 820 N N . PHE A 1 100 ? 18.107 9.564 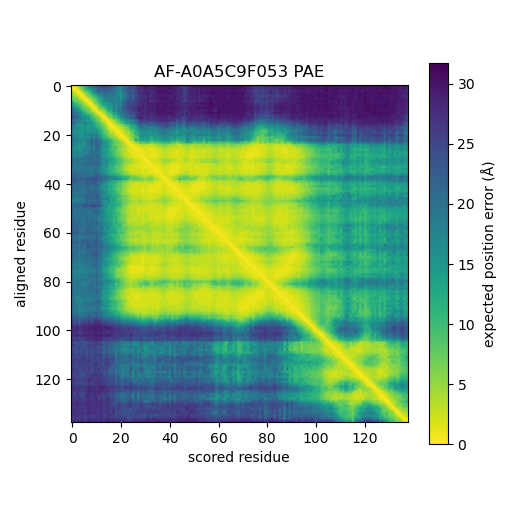-20.769 1.00 57.19 100 PHE A N 1
ATOM 821 C CA . PHE A 1 100 ? 17.500 9.046 -22.003 1.00 57.19 100 PHE A CA 1
ATOM 822 C C . PHE A 1 100 ? 18.422 9.207 -23.230 1.00 57.19 100 PHE A C 1
ATOM 824 O O . PHE A 1 100 ? 18.099 8.786 -24.335 1.00 57.19 100 PHE A O 1
ATOM 831 N N . LEU 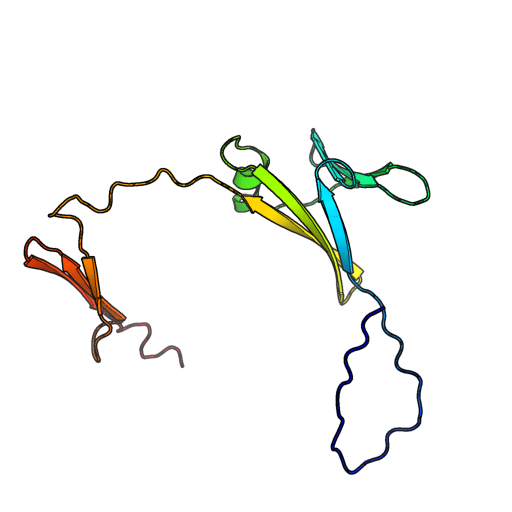A 1 101 ? 19.578 9.846 -23.033 1.00 56.34 101 LEU A N 1
ATOM 832 C CA . LEU A 1 101 ? 20.552 10.251 -24.038 1.00 56.34 101 LEU A CA 1
ATOM 833 C C . LEU A 1 101 ? 21.681 9.235 -24.237 1.00 56.34 101 LEU A C 1
ATOM 835 O O . LEU A 1 101 ? 22.738 9.583 -24.762 1.00 56.34 101 LEU A O 1
ATOM 839 N N . ASN A 1 102 ? 21.479 7.970 -23.873 1.00 58.16 102 ASN A N 1
ATOM 840 C CA . ASN A 1 102 ? 22.315 6.921 -24.438 1.00 58.16 102 ASN A CA 1
ATOM 841 C C . ASN A 1 102 ? 21.802 6.622 -25.852 1.00 58.16 102 ASN A C 1
ATOM 843 O O . ASN A 1 102 ? 20.742 6.025 -26.016 1.00 58.16 102 ASN A O 1
ATOM 847 N N . LYS A 1 103 ? 22.566 7.012 -26.884 1.00 55.84 103 LYS A N 1
ATOM 848 C CA . LYS A 1 103 ? 22.260 6.757 -28.312 1.00 55.84 103 LYS A CA 1
ATOM 849 C C . LYS A 1 103 ? 21.981 5.277 -28.651 1.00 55.84 103 LYS A C 1
ATOM 851 O O . LYS A 1 103 ? 21.479 5.000 -29.729 1.00 55.84 103 LYS A O 1
ATOM 856 N N . ASN A 1 104 ? 22.268 4.365 -27.720 1.00 59.12 104 ASN A N 1
ATOM 857 C CA . ASN A 1 104 ? 22.084 2.918 -27.817 1.00 59.12 104 ASN A CA 1
ATOM 858 C C . ASN A 1 104 ? 20.866 2.382 -27.023 1.00 59.12 104 ASN A C 1
ATOM 860 O O . ASN A 1 104 ? 20.873 1.216 -26.643 1.00 59.12 104 ASN A O 1
ATOM 864 N N . GLY A 1 105 ? 19.905 3.235 -26.640 1.00 64.31 105 GLY A N 1
ATOM 865 C CA . GLY A 1 105 ? 18.815 2.882 -25.712 1.00 64.31 105 GLY A CA 1
ATOM 866 C C . GLY A 1 105 ? 17.395 3.060 -26.254 1.00 64.31 105 GLY A C 1
ATOM 867 O O . GLY A 1 105 ? 16.444 2.962 -25.482 1.00 64.31 105 GLY A O 1
ATOM 868 N N . LEU A 1 106 ? 17.227 3.358 -27.548 1.00 72.19 106 LEU A N 1
ATOM 869 C CA . LEU A 1 106 ? 15.896 3.460 -28.149 1.00 72.19 106 LEU A CA 1
ATOM 870 C C . LEU A 1 106 ? 15.418 2.069 -28.557 1.00 72.19 106 LEU A C 1
ATOM 872 O O . LEU A 1 106 ? 15.955 1.453 -29.474 1.00 72.19 106 LEU A O 1
ATOM 876 N N . VAL A 1 107 ? 14.382 1.599 -27.873 1.00 79.00 107 VAL A N 1
ATOM 877 C CA . VAL A 1 107 ? 13.745 0.317 -28.150 1.00 79.00 107 VAL A CA 1
ATOM 878 C C . VAL A 1 107 ? 12.359 0.581 -28.729 1.00 79.00 107 VAL A C 1
ATOM 880 O O . VAL A 1 107 ? 11.479 1.101 -28.042 1.00 79.00 107 VAL A O 1
ATOM 883 N N . GLY A 1 108 ? 12.168 0.241 -30.002 1.00 79.88 108 GLY A N 1
ATOM 884 C CA . GLY A 1 108 ? 10.864 0.244 -30.656 1.00 79.88 108 GLY A CA 1
ATOM 885 C C . GLY A 1 108 ? 10.106 -1.034 -30.318 1.00 79.88 108 GLY A C 1
ATOM 886 O O . GLY A 1 108 ? 10.649 -2.124 -30.473 1.00 79.88 108 GLY A O 1
ATOM 887 N N . ILE A 1 109 ? 8.863 -0.906 -29.857 1.00 84.19 109 ILE A N 1
ATOM 888 C CA . ILE A 1 109 ? 7.975 -2.039 -29.579 1.00 84.19 109 ILE A CA 1
ATOM 889 C C . ILE A 1 109 ? 6.755 -1.914 -30.493 1.00 84.19 109 ILE A C 1
ATOM 891 O O . ILE A 1 109 ? 6.034 -0.922 -30.405 1.00 84.19 109 ILE A O 1
ATOM 895 N N . ASP A 1 110 ? 6.533 -2.909 -31.352 1.00 82.81 110 ASP A N 1
ATOM 896 C CA . ASP A 1 110 ? 5.419 -2.962 -32.310 1.00 82.81 110 ASP A CA 1
ATOM 897 C C . ASP A 1 110 ? 4.582 -4.244 -32.148 1.00 82.81 110 ASP A C 1
ATOM 899 O O . ASP A 1 110 ? 5.066 -5.266 -31.652 1.00 82.81 110 ASP A O 1
ATOM 903 N N . LEU A 1 111 ? 3.315 -4.196 -32.559 1.00 79.94 111 LEU A N 1
ATOM 904 C CA . LEU A 1 111 ? 2.367 -5.310 -32.523 1.00 79.94 111 LEU A CA 1
ATOM 905 C C . LEU A 1 111 ? 2.163 -5.860 -33.940 1.00 79.94 111 LEU A C 1
ATOM 907 O O . LEU A 1 111 ? 1.711 -5.151 -34.835 1.00 79.94 111 LEU A O 1
ATOM 911 N N . GLY A 1 112 ? 2.437 -7.149 -34.146 1.00 74.44 112 GLY A N 1
ATOM 912 C CA . GLY A 1 112 ? 2.287 -7.801 -35.447 1.00 74.44 112 GLY A CA 1
ATOM 913 C C . GLY A 1 112 ? 1.063 -8.714 -35.528 1.00 74.44 112 GLY A C 1
ATOM 914 O O . GLY A 1 112 ? 0.596 -9.268 -34.538 1.00 74.44 112 GLY A O 1
ATOM 915 N N . ILE A 1 113 ? 0.594 -8.992 -36.746 1.00 72.94 113 ILE A N 1
ATOM 916 C CA . ILE A 1 113 ? -0.499 -9.959 -36.997 1.00 72.94 113 ILE A CA 1
ATOM 917 C C . ILE A 1 113 ? -0.142 -11.374 -36.483 1.00 72.94 113 ILE A C 1
ATOM 919 O O . ILE A 1 113 ? -1.006 -12.150 -36.061 1.00 72.94 113 ILE A O 1
ATOM 923 N N . ASN A 1 114 ? 1.150 -11.718 -36.498 1.00 72.06 114 ASN A N 1
ATOM 924 C CA . ASN A 1 114 ? 1.664 -13.015 -36.049 1.00 72.06 114 ASN A CA 1
ATOM 925 C C . ASN A 1 114 ? 2.407 -12.967 -34.705 1.00 72.06 114 ASN A C 1
ATOM 927 O O . ASN A 1 114 ? 2.606 -14.017 -34.091 1.00 72.06 114 ASN A O 1
ATOM 931 N N . PHE A 1 115 ? 2.762 -11.776 -34.221 1.00 74.88 115 PHE A N 1
ATOM 932 C CA . PHE A 1 115 ? 3.603 -11.590 -33.041 1.00 74.88 115 PHE A CA 1
ATOM 933 C C . PHE A 1 115 ? 2.921 -10.667 -32.035 1.00 74.88 115 PHE A C 1
ATOM 935 O O . PHE A 1 115 ? 2.496 -9.571 -32.383 1.00 74.88 115 PHE A O 1
ATOM 942 N N . LEU A 1 116 ? 2.854 -11.109 -30.778 1.00 79.44 116 LEU A N 1
ATOM 943 C CA . LEU A 1 116 ? 2.340 -10.318 -29.657 1.00 79.44 116 LEU A CA 1
ATOM 944 C C . LEU A 1 116 ? 3.162 -9.056 -29.422 1.00 79.44 116 LEU A C 1
ATOM 946 O O . LEU A 1 116 ? 2.605 -8.060 -28.990 1.00 79.44 116 LEU A O 1
ATOM 950 N N . ALA A 1 117 ? 4.468 -9.122 -29.660 1.00 82.88 117 ALA A N 1
ATOM 951 C CA . ALA A 1 117 ? 5.356 -7.976 -29.622 1.00 82.88 117 ALA A CA 1
ATOM 952 C C . ALA A 1 117 ? 6.567 -8.246 -30.516 1.00 82.88 117 ALA A C 1
ATOM 954 O O . ALA A 1 117 ? 7.094 -9.362 -30.554 1.00 82.88 117 ALA A O 1
ATOM 955 N N . MET A 1 118 ? 7.013 -7.213 -31.209 1.00 81.06 118 MET A N 1
ATOM 956 C CA . MET A 1 118 ? 8.278 -7.153 -31.921 1.00 81.06 118 MET A CA 1
ATOM 957 C C . MET A 1 118 ? 9.091 -6.028 -31.300 1.00 81.06 118 MET A C 1
ATOM 959 O O . MET A 1 118 ? 8.602 -4.908 -31.176 1.00 81.06 118 MET A O 1
ATOM 963 N N . ILE A 1 119 ? 10.307 -6.346 -30.876 1.00 84.50 119 ILE A N 1
ATOM 964 C CA . ILE A 1 119 ? 11.217 -5.403 -30.235 1.00 84.50 119 ILE A CA 1
ATOM 965 C C . ILE A 1 119 ? 12.371 -5.144 -31.190 1.00 84.50 119 ILE A C 1
ATOM 967 O O . ILE A 1 119 ? 13.013 -6.101 -31.613 1.00 84.50 119 ILE A O 1
ATOM 971 N N . THR A 1 120 ? 12.650 -3.878 -31.484 1.00 81.12 120 THR A N 1
ATOM 972 C CA . THR A 1 120 ? 13.779 -3.456 -32.321 1.00 81.12 120 THR A CA 1
ATOM 973 C C . THR A 1 120 ? 14.632 -2.455 -31.555 1.00 81.12 120 THR A C 1
ATOM 975 O O . THR A 1 120 ? 14.124 -1.427 -31.113 1.00 81.12 120 THR A O 1
ATOM 978 N N . ASP A 1 121 ? 15.921 -2.745 -31.394 1.00 80.81 121 ASP A N 1
ATOM 979 C CA . ASP A 1 121 ? 16.897 -1.829 -30.791 1.00 80.81 121 ASP A CA 1
ATOM 980 C C . ASP A 1 121 ? 17.700 -1.086 -31.877 1.00 80.81 121 ASP A C 1
ATOM 982 O O . ASP A 1 121 ? 17.861 -1.555 -33.004 1.00 80.81 121 ASP A O 1
ATOM 986 N N . THR A 1 122 ? 18.272 0.053 -31.506 1.00 73.19 122 THR A N 1
ATOM 987 C CA . THR A 1 122 ? 19.259 0.856 -32.250 1.00 73.19 122 THR A CA 1
ATOM 988 C C . THR A 1 122 ? 20.461 0.083 -32.797 1.00 73.19 122 THR A C 1
ATOM 990 O O . THR A 1 122 ? 21.138 0.574 -33.696 1.00 73.19 122 THR A O 1
ATOM 993 N N . LYS A 1 123 ? 20.735 -1.119 -32.277 1.00 73.00 123 LYS A N 1
ATOM 994 C CA . LYS A 1 123 ? 21.799 -2.024 -32.743 1.00 73.00 123 LYS A CA 1
ATOM 995 C C . LYS A 1 123 ? 21.315 -3.084 -33.741 1.00 73.00 123 LYS A C 1
ATOM 997 O O . LYS A 1 123 ? 21.985 -4.098 -33.899 1.00 73.00 123 LYS A O 1
ATOM 1002 N N . GLU A 1 124 ? 20.139 -2.891 -34.341 1.00 66.31 124 GLU A N 1
ATOM 1003 C CA . GLU A 1 124 ? 19.502 -3.816 -35.298 1.00 66.31 124 GLU A CA 1
ATOM 1004 C C . GLU A 1 124 ? 19.181 -5.211 -34.726 1.00 66.31 124 GLU A C 1
ATOM 1006 O O . GLU A 1 124 ? 18.876 -6.149 -35.457 1.00 66.31 124 GLU A O 1
ATOM 1011 N N . SER A 1 125 ? 19.200 -5.360 -33.399 1.00 69.31 125 SER A N 1
ATOM 1012 C CA . SER A 1 125 ? 18.729 -6.577 -32.743 1.00 69.31 125 SER A CA 1
ATOM 1013 C C . SER A 1 125 ? 17.202 -6.579 -32.730 1.00 69.31 125 SER A C 1
ATOM 1015 O O . SER A 1 125 ? 16.585 -5.653 -32.191 1.00 69.31 125 SER A O 1
ATOM 1017 N N . THR A 1 126 ? 16.598 -7.614 -33.320 1.00 76.25 126 THR A N 1
ATOM 1018 C CA . THR A 1 126 ? 15.144 -7.799 -33.360 1.00 76.25 126 THR A CA 1
ATOM 1019 C C . THR A 1 126 ? 14.741 -9.041 -32.574 1.00 76.25 126 THR A C 1
ATOM 1021 O O . THR A 1 126 ? 15.219 -10.142 -32.850 1.00 76.25 126 THR A O 1
ATOM 1024 N N . ALA A 1 127 ? 13.836 -8.883 -31.609 1.00 80.44 127 ALA A N 1
ATOM 1025 C CA . ALA A 1 127 ? 13.246 -9.993 -30.867 1.00 80.44 127 ALA A CA 1
ATOM 1026 C C . ALA A 1 127 ? 11.750 -10.110 -31.175 1.00 80.44 127 ALA A C 1
ATOM 1028 O O . ALA A 1 127 ? 11.011 -9.126 -31.124 1.00 80.44 127 ALA A O 1
ATOM 1029 N N . PHE A 1 128 ? 11.303 -11.332 -31.464 1.00 81.00 128 PHE A N 1
ATOM 1030 C CA . PHE A 1 128 ? 9.916 -11.637 -31.802 1.00 81.00 128 PHE A CA 1
ATOM 1031 C C . PHE A 1 128 ? 9.266 -12.469 -30.699 1.00 81.00 128 PHE A C 1
ATOM 1033 O O . PHE A 1 128 ? 9.746 -13.550 -30.355 1.00 81.00 128 PHE A O 1
ATOM 1040 N N . TYR A 1 129 ? 8.133 -11.999 -30.184 1.00 79.44 129 TYR A N 1
ATOM 1041 C CA . TYR A 1 129 ? 7.338 -12.715 -29.191 1.00 79.44 129 TYR A CA 1
ATOM 1042 C C . TYR A 1 129 ? 6.094 -13.291 -29.869 1.00 79.44 129 TYR A C 1
ATOM 1044 O O . TYR A 1 129 ? 5.149 -12.573 -30.198 1.00 79.44 129 TYR A O 1
ATOM 1052 N N . GLY A 1 130 ? 6.111 -14.601 -30.130 1.00 75.25 130 GLY A N 1
ATOM 1053 C CA . GLY A 1 130 ? 5.029 -15.317 -30.810 1.00 75.25 130 GLY A CA 1
ATOM 1054 C C . GLY A 1 130 ? 3.722 -15.339 -30.011 1.00 75.25 130 GLY A C 1
ATOM 1055 O O . GLY A 1 130 ? 3.721 -15.539 -28.799 1.00 75.25 130 GLY A O 1
ATOM 1056 N N . GLY A 1 131 ? 2.593 -15.156 -30.704 1.00 66.25 131 GLY A N 1
ATOM 1057 C CA . GLY A 1 131 ? 1.251 -15.120 -30.107 1.00 66.25 131 GLY A CA 1
ATOM 1058 C C . GLY A 1 131 ? 0.511 -16.454 -30.014 1.00 66.25 131 GLY A C 1
ATOM 1059 O O . GLY A 1 131 ? -0.681 -16.460 -29.711 1.00 66.25 131 GLY A O 1
ATOM 1060 N N . GLU A 1 132 ? 1.173 -17.577 -30.298 1.00 64.50 132 GLU A N 1
ATOM 1061 C CA . GLU A 1 132 ? 0.526 -18.866 -30.596 1.00 64.50 132 GLU A CA 1
ATOM 1062 C C . GLU A 1 132 ? -0.474 -19.332 -29.529 1.00 64.50 132 GLU A C 1
ATOM 1064 O O . GLU A 1 132 ? -1.587 -19.728 -29.864 1.00 64.50 132 GLU A O 1
ATOM 1069 N N . LYS A 1 133 ? -0.126 -19.224 -28.240 1.00 60.75 133 LYS A N 1
ATOM 1070 C CA . LYS A 1 133 ? -1.020 -19.627 -27.138 1.00 60.75 133 LYS A CA 1
ATOM 1071 C C . LYS A 1 133 ? -2.102 -18.593 -26.812 1.00 60.75 133 LYS A C 1
ATOM 1073 O O . LYS A 1 133 ? -3.116 -18.948 -26.222 1.00 60.75 133 LYS A O 1
ATOM 1078 N N . VAL A 1 134 ? -1.906 -17.329 -27.193 1.00 62.56 134 VAL A N 1
ATOM 1079 C CA . VAL A 1 134 ? -2.836 -16.225 -26.892 1.00 62.56 134 VAL A CA 1
ATOM 1080 C C . VAL A 1 134 ? -3.905 -16.073 -27.977 1.00 62.56 134 VAL A C 1
ATOM 1082 O O . VAL A 1 134 ? -5.018 -15.665 -27.663 1.00 62.56 134 VAL A O 1
ATOM 1085 N N . LYS A 1 135 ? -3.640 -16.502 -29.223 1.00 57.44 135 LYS A N 1
ATOM 1086 C CA . LYS A 1 135 ? -4.637 -16.506 -30.317 1.00 57.44 135 LYS A CA 1
ATOM 1087 C C . LYS A 1 135 ? -5.916 -17.305 -29.996 1.00 57.44 135 LYS A C 1
ATOM 1089 O O . LYS A 1 135 ? -6.948 -17.032 -30.601 1.00 57.44 135 LYS A O 1
ATOM 1094 N N . TYR A 1 136 ? -5.860 -18.247 -29.051 1.00 59.88 136 TYR A N 1
ATOM 1095 C CA . TYR A 1 136 ? -6.985 -19.106 -28.652 1.00 59.88 136 TYR A CA 1
ATOM 1096 C C . TYR A 1 136 ? -7.661 -18.700 -27.332 1.00 59.88 136 TYR A C 1
ATOM 1098 O O . TYR A 1 136 ? -8.655 -19.312 -26.949 1.00 59.88 136 TYR A O 1
ATOM 1106 N N . LEU A 1 137 ? -7.151 -17.679 -26.638 1.00 58.88 137 LEU A N 1
ATOM 1107 C CA . LEU A 1 137 ? -7.795 -17.104 -25.456 1.00 58.88 137 LEU A CA 1
ATOM 1108 C C . LEU A 1 137 ? -8.734 -15.987 -25.926 1.00 58.88 137 LEU A C 1
ATOM 1110 O O . LEU A 1 137 ? -8.323 -14.831 -26.025 1.00 58.88 137 LEU A O 1
ATOM 1114 N N . ARG A 1 138 ? -9.971 -16.345 -26.277 1.00 49.12 138 ARG A N 1
ATOM 1115 C CA . ARG A 1 138 ? -11.020 -15.395 -26.663 1.00 49.12 138 ARG A CA 1
ATOM 1116 C C . ARG A 1 138 ? -12.249 -15.555 -25.785 1.00 49.12 138 ARG A C 1
ATOM 1118 O O . ARG A 1 138 ? -12.568 -16.715 -25.447 1.00 49.12 138 ARG A O 1
#

Nearest PDB structures (foldseek):
  8j3r-assembly1_A  TM=6.400E-01  e=1.061E-03  Sulfoacidibacillus thermotolerans
  8hr5-assembly1_A  TM=5.759E-01  e=5.726E-04  Clostridium novyi
  8j3r-assembly1_B  TM=4.728E-01  e=4.090E-04  Sulfoacidibacillus thermotolerans
  8j1j-assembly1_B  TM=4.670E-01  e=6.056E-04  Sulfoacidibacillus thermotolerans
  8j12-assembly1_B  TM=4.476E-01  e=1.187E-03  Sulfoacidibacillus thermotolerans